Protein AF-A0AAE7LMY8-F1 (afdb_monomer_lite)

Radius of gyration: 18.82 Å; chains: 1; bounding box: 28×14×60 Å

Sequence (57 aa):
MKPFGIFYSVEGCTCSLCRSRGYRKNNAYDRSLRVSKHRARQQAKREIRSAVFSIDN

Structure (mmCIF, N/CA/C/O backbone):
data_AF-A0AAE7LMY8-F1
#
_entry.id   AF-A0AAE7LMY8-F1
#
loop_
_atom_site.group_PDB
_atom_site.id
_atom_site.type_symbol
_atom_site.label_atom_id
_atom_site.label_alt_id
_atom_site.label_comp_id
_atom_site.label_asym_id
_atom_site.label_entity_id
_atom_site.label_seq_id
_atom_site.pdbx_PDB_ins_code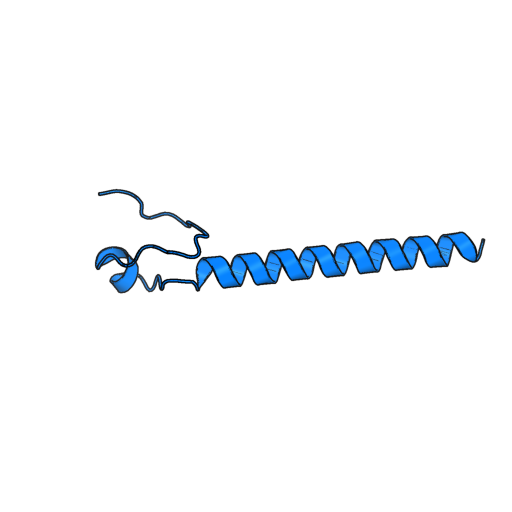
_atom_site.Cartn_x
_atom_site.Cartn_y
_atom_site.Cartn_z
_atom_site.occupancy
_atom_site.B_iso_or_equiv
_atom_site.auth_seq_id
_atom_site.auth_comp_id
_atom_site.auth_asym_id
_atom_site.auth_atom_id
_atom_site.pdbx_PDB_model_num
ATOM 1 N N . MET A 1 1 ? 1.747 6.090 -28.614 1.00 59.66 1 MET A N 1
ATOM 2 C CA . MET A 1 1 ? 2.188 5.271 -27.463 1.00 59.66 1 MET A CA 1
ATOM 3 C C . MET A 1 1 ? 2.197 6.142 -26.210 1.00 59.66 1 MET A C 1
ATOM 5 O O . MET A 1 1 ? 3.002 7.056 -26.117 1.00 59.66 1 MET A O 1
ATOM 9 N N . LYS A 1 2 ? 1.257 5.928 -25.290 1.00 47.75 2 LYS A N 1
ATOM 10 C CA . LYS A 1 2 ? 1.203 6.546 -23.952 1.00 47.75 2 LYS A CA 1
ATOM 11 C C . LYS A 1 2 ? 0.619 5.490 -22.999 1.00 47.75 2 LYS A C 1
ATOM 13 O O . LYS A 1 2 ? -0.225 4.737 -23.477 1.00 47.75 2 LYS A O 1
ATOM 18 N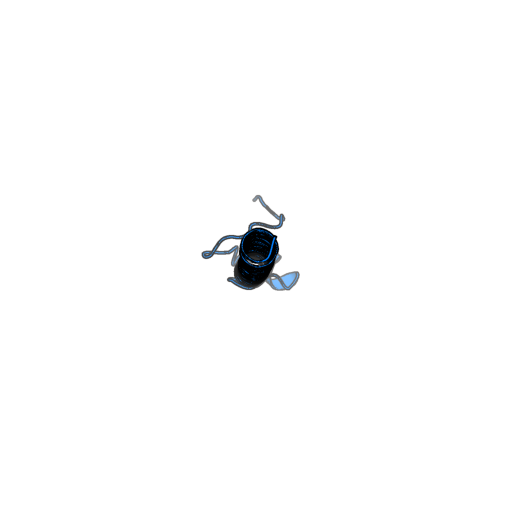 N . PRO A 1 3 ? 0.997 5.416 -21.712 1.00 53.47 3 PRO A N 1
ATOM 19 C CA . PRO A 1 3 ? 1.792 6.372 -20.946 1.00 53.47 3 PRO A CA 1
ATOM 20 C C . PRO A 1 3 ? 3.097 5.816 -20.344 1.00 53.47 3 PRO A C 1
ATOM 22 O O . PRO A 1 3 ? 3.225 4.648 -19.984 1.00 53.47 3 PRO A O 1
ATOM 25 N N . PHE A 1 4 ? 4.027 6.754 -20.161 1.00 59.88 4 PHE A N 1
ATOM 26 C CA . PHE A 1 4 ? 5.058 6.753 -19.132 1.00 59.88 4 PHE A CA 1
ATOM 27 C C . PHE A 1 4 ? 4.494 7.575 -17.963 1.00 59.88 4 PHE A C 1
ATOM 29 O O . PHE A 1 4 ? 4.238 8.766 -18.116 1.00 59.88 4 PHE A O 1
ATOM 36 N N . GLY A 1 5 ? 4.198 6.930 -16.842 1.00 55.34 5 GLY A N 1
ATOM 37 C CA . GLY A 1 5 ? 3.490 7.525 -15.711 1.00 55.34 5 GLY A CA 1
ATOM 38 C C . GLY A 1 5 ? 3.207 6.444 -14.679 1.00 55.34 5 GLY A C 1
ATOM 39 O O . GLY A 1 5 ? 3.088 5.272 -15.027 1.00 55.34 5 GLY A O 1
ATOM 40 N N . ILE A 1 6 ? 3.192 6.813 -13.404 1.00 55.66 6 ILE A N 1
ATOM 41 C CA . ILE A 1 6 ? 3.123 5.879 -12.279 1.00 55.66 6 ILE A CA 1
ATOM 42 C C . ILE A 1 6 ? 1.693 5.326 -12.191 1.00 55.66 6 ILE A C 1
ATOM 44 O O . ILE A 1 6 ? 0.864 5.836 -11.447 1.00 55.66 6 ILE A O 1
ATOM 48 N N . PHE A 1 7 ? 1.384 4.300 -12.983 1.00 59.84 7 PHE A N 1
ATOM 49 C CA . PHE A 1 7 ? 0.124 3.573 -12.869 1.00 59.84 7 PHE A CA 1
ATOM 50 C C . PHE A 1 7 ? 0.306 2.435 -11.869 1.00 59.84 7 PHE A C 1
ATOM 52 O O . PHE A 1 7 ? 1.053 1.483 -12.098 1.00 59.84 7 PHE A O 1
ATOM 59 N N . TYR A 1 8 ? -0.377 2.553 -10.734 1.00 60.66 8 TYR A N 1
ATOM 60 C CA . TYR A 1 8 ? -0.515 1.485 -9.754 1.00 60.66 8 TYR A CA 1
ATOM 61 C C . TYR A 1 8 ? -1.566 0.494 -10.266 1.00 60.66 8 TYR A C 1
ATOM 63 O O . TYR A 1 8 ? -2.696 0.488 -9.790 1.00 60.66 8 TYR A O 1
ATOM 71 N N . SER A 1 9 ? -1.227 -0.315 -11.271 1.00 65.06 9 SER A N 1
ATOM 72 C CA . SER A 1 9 ? -2.096 -1.401 -11.738 1.00 65.06 9 SER A CA 1
ATOM 73 C C . SER A 1 9 ? -1.453 -2.764 -11.499 1.00 65.06 9 SER A C 1
ATOM 75 O O . SER A 1 9 ? -0.234 -2.919 -11.606 1.00 65.06 9 SER A O 1
ATOM 77 N N . VAL A 1 10 ? -2.295 -3.754 -11.189 1.00 61.97 10 VAL A N 1
ATOM 78 C CA . VAL A 1 10 ? -1.908 -5.174 -11.090 1.00 61.97 10 VAL A CA 1
ATOM 79 C C . VAL A 1 10 ? -1.370 -5.671 -12.434 1.00 61.97 10 VAL A C 1
ATOM 81 O O . VAL A 1 10 ? -0.448 -6.473 -12.511 1.00 61.97 10 VAL A O 1
ATOM 84 N N . GLU A 1 11 ? -1.915 -5.173 -13.539 1.00 67.81 11 GLU A N 1
ATOM 85 C CA . GLU A 1 11 ? -1.469 -5.616 -14.857 1.00 67.81 11 GLU A CA 1
ATOM 86 C C . GLU A 1 11 ? -0.134 -4.983 -15.273 1.00 67.81 11 GLU A C 1
ATOM 88 O O . GLU A 1 11 ? 0.651 -5.618 -15.982 1.00 67.81 11 GLU A O 1
ATOM 93 N N . GLY A 1 12 ? 0.182 -3.794 -14.744 1.00 65.88 12 GLY A N 1
ATOM 94 C CA . GLY A 1 12 ? 1.375 -3.018 -15.074 1.00 65.88 12 GLY A CA 1
ATOM 95 C C . GLY A 1 12 ? 1.482 -2.674 -16.566 1.00 65.88 12 GLY A C 1
ATOM 96 O O . GLY A 1 12 ? 0.633 -3.022 -17.377 1.00 65.88 12 GLY A O 1
ATOM 97 N N . CYS A 1 13 ? 2.562 -1.991 -16.949 1.00 70.88 13 CYS A N 1
ATOM 98 C CA . CYS A 1 13 ? 2.960 -1.876 -18.352 1.00 70.88 13 CYS A CA 1
ATOM 99 C C . CYS A 1 13 ? 4.198 -2.746 -18.584 1.00 70.88 13 CYS A C 1
ATOM 101 O O . CYS A 1 13 ? 5.199 -2.611 -17.877 1.00 70.88 13 CYS A O 1
ATOM 103 N N . THR A 1 14 ? 4.134 -3.648 -19.562 1.00 72.19 14 THR A N 1
ATOM 104 C CA . THR A 1 14 ? 5.217 -4.588 -19.899 1.00 72.19 14 THR A CA 1
ATOM 105 C C . THR A 1 14 ? 5.982 -4.199 -21.163 1.00 72.19 14 THR A C 1
ATOM 107 O O . THR A 1 14 ? 6.840 -4.963 -21.607 1.00 72.19 14 THR A O 1
ATOM 110 N N . CYS A 1 15 ? 5.717 -3.019 -21.736 1.00 78.31 15 CYS A N 1
ATOM 111 C CA . CYS A 1 15 ? 6.376 -2.584 -22.963 1.00 78.31 15 CYS A CA 1
ATOM 112 C C . CYS A 1 15 ? 7.898 -2.434 -22.776 1.00 78.31 15 CYS A C 1
ATOM 114 O O . CYS A 1 15 ? 8.395 -2.188 -21.670 1.00 78.31 15 CYS A O 1
ATOM 116 N N . SER A 1 16 ? 8.646 -2.563 -23.874 1.00 79.12 16 SER A N 1
ATOM 117 C CA . SER A 1 16 ? 10.115 -2.490 -23.896 1.00 79.12 16 SER A CA 1
ATOM 118 C C . SER A 1 16 ? 10.661 -1.216 -23.237 1.00 79.12 16 SER A C 1
ATOM 120 O O . SER A 1 16 ? 11.627 -1.284 -22.480 1.00 79.12 16 SER A O 1
ATOM 122 N N . LEU A 1 17 ? 9.992 -0.078 -23.443 1.00 78.00 17 LEU A N 1
ATOM 123 C CA . LEU A 1 17 ? 10.351 1.210 -22.843 1.00 78.00 17 LEU A CA 1
ATOM 124 C C . LEU A 1 17 ? 10.174 1.244 -21.313 1.00 78.00 17 LEU A C 1
ATOM 126 O O . LEU A 1 17 ? 10.992 1.825 -20.602 1.00 78.00 17 LEU A O 1
ATOM 130 N N . CYS A 1 18 ? 9.114 0.633 -20.779 1.00 75.75 18 CYS A N 1
ATOM 131 C CA . CYS A 1 18 ? 8.915 0.540 -19.331 1.00 75.75 18 CYS A CA 1
ATOM 132 C C . CYS A 1 18 ? 9.971 -0.372 -18.695 1.00 75.75 18 CYS A C 1
ATOM 134 O O . CYS A 1 18 ? 10.553 -0.015 -17.668 1.00 75.75 18 CYS A O 1
ATOM 136 N N . ARG A 1 19 ? 10.290 -1.496 -19.348 1.00 74.56 19 ARG A N 1
ATOM 137 C CA . ARG A 1 19 ? 11.323 -2.430 -18.880 1.00 74.56 19 ARG A CA 1
ATOM 138 C C . ARG A 1 19 ? 12.724 -1.817 -18.896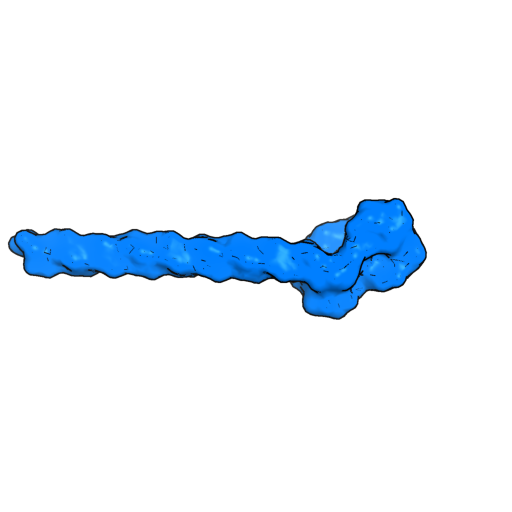 1.00 74.56 19 ARG A C 1
ATOM 140 O O . ARG A 1 19 ? 13.452 -2.003 -17.924 1.00 74.56 19 ARG A O 1
ATOM 147 N N . SER A 1 20 ? 13.094 -1.069 -19.941 1.00 79.44 20 SER A N 1
ATOM 148 C CA . SER A 1 20 ? 14.416 -0.422 -20.037 1.00 79.44 20 SER A CA 1
ATOM 149 C C . SER A 1 20 ? 14.640 0.637 -18.956 1.00 79.44 20 SER A C 1
ATOM 151 O O . SER A 1 20 ? 15.767 0.860 -18.530 1.00 79.44 20 SER A O 1
ATOM 153 N N . ARG A 1 21 ? 13.563 1.243 -18.450 1.00 74.44 21 ARG A N 1
ATOM 154 C CA . ARG A 1 21 ? 13.599 2.216 -17.349 1.00 74.44 21 ARG A CA 1
ATOM 155 C C . ARG A 1 21 ? 13.388 1.592 -15.964 1.00 74.44 21 ARG A C 1
ATOM 157 O O . ARG A 1 21 ? 13.141 2.313 -15.003 1.00 74.44 21 ARG A O 1
ATOM 164 N N . GLY A 1 22 ? 13.462 0.264 -15.849 1.00 72.56 22 GLY A N 1
ATOM 165 C CA . GLY A 1 22 ? 13.387 -0.452 -14.572 1.00 72.56 22 GLY A CA 1
ATOM 166 C C . GLY A 1 22 ? 11.975 -0.638 -14.006 1.00 72.56 22 GLY A C 1
ATOM 167 O O . GLY A 1 22 ? 11.826 -1.203 -12.921 1.00 72.56 22 GLY A O 1
ATOM 168 N N . TYR A 1 23 ? 10.925 -0.229 -14.728 1.00 69.06 23 TYR A N 1
ATOM 169 C CA . TYR A 1 23 ? 9.550 -0.520 -14.326 1.00 69.06 23 TYR A CA 1
ATOM 170 C C . TYR A 1 23 ? 9.239 -1.994 -14.595 1.00 69.06 23 TYR A C 1
ATOM 172 O O . TYR A 1 23 ? 9.325 -2.481 -15.724 1.00 69.06 23 TYR A O 1
ATOM 180 N N . ARG A 1 24 ? 8.862 -2.712 -13.535 1.00 66.19 24 ARG A N 1
ATOM 181 C CA . ARG A 1 24 ? 8.395 -4.100 -13.600 1.00 66.19 24 ARG A CA 1
ATOM 182 C C . ARG A 1 24 ? 6.920 -4.165 -13.219 1.00 66.19 24 ARG A C 1
ATOM 184 O O . ARG A 1 24 ? 6.465 -3.399 -12.366 1.00 66.19 24 ARG A O 1
ATOM 191 N N . LYS A 1 25 ? 6.198 -5.102 -13.840 1.00 67.50 25 LYS A N 1
ATOM 192 C CA . LYS A 1 25 ? 4.828 -5.480 -13.467 1.00 67.50 25 LYS A CA 1
ATOM 193 C C . LYS A 1 25 ? 4.752 -5.716 -11.949 1.00 67.50 25 LYS A C 1
ATOM 195 O O . LYS A 1 25 ? 5.710 -6.225 -11.371 1.00 67.50 25 LYS A O 1
ATOM 200 N N . ASN A 1 26 ? 3.652 -5.312 -11.317 1.00 65.38 26 ASN A N 1
ATOM 201 C CA . ASN A 1 26 ? 3.368 -5.423 -9.875 1.00 65.38 26 ASN A CA 1
ATOM 202 C C . ASN A 1 26 ? 4.192 -4.552 -8.910 1.00 65.38 26 ASN A C 1
ATOM 204 O O . ASN A 1 26 ? 3.643 -4.130 -7.901 1.00 65.38 26 ASN A O 1
ATOM 208 N N . ASN A 1 27 ? 5.447 -4.184 -9.196 1.00 70.25 27 ASN A N 1
ATOM 209 C CA . ASN A 1 27 ? 6.302 -3.504 -8.202 1.00 70.25 27 ASN A CA 1
ATOM 210 C C . ASN A 1 27 ? 5.704 -2.205 -7.629 1.00 70.25 27 ASN A C 1
ATOM 212 O O . ASN A 1 27 ? 5.729 -1.979 -6.417 1.00 70.25 27 ASN A O 1
ATOM 216 N N . ALA A 1 28 ? 5.177 -1.333 -8.494 1.00 69.75 28 ALA A N 1
ATOM 217 C CA . ALA A 1 28 ? 4.559 -0.084 -8.055 1.00 69.75 28 ALA A CA 1
ATOM 218 C C . ALA A 1 28 ? 3.252 -0.351 -7.293 1.00 69.75 28 ALA A C 1
ATOM 220 O O . ALA A 1 28 ? 3.044 0.210 -6.215 1.00 69.75 28 ALA A O 1
ATOM 221 N N . TYR A 1 29 ? 2.410 -1.245 -7.821 1.00 72.88 29 TYR A N 1
ATOM 222 C CA . TYR A 1 29 ? 1.145 -1.642 -7.208 1.00 72.88 29 TYR A CA 1
ATOM 223 C C . TYR A 1 29 ? 1.357 -2.243 -5.813 1.00 72.88 29 TYR A C 1
ATOM 225 O O . TYR A 1 29 ? 0.814 -1.727 -4.839 1.00 72.88 29 TYR A O 1
ATOM 233 N N . ASP A 1 30 ? 2.251 -3.219 -5.669 1.00 76.94 30 ASP A N 1
ATOM 234 C CA . ASP A 1 30 ? 2.569 -3.863 -4.392 1.00 76.94 30 ASP A CA 1
ATOM 235 C C . ASP A 1 30 ? 3.133 -2.877 -3.370 1.00 76.94 30 ASP A C 1
ATOM 237 O O . ASP A 1 30 ? 2.842 -2.961 -2.172 1.00 76.94 30 ASP A O 1
ATOM 241 N N . ARG A 1 31 ? 3.942 -1.909 -3.818 1.00 79.00 31 ARG A N 1
ATOM 242 C CA . ARG A 1 31 ? 4.431 -0.830 -2.954 1.00 79.00 31 ARG A CA 1
ATOM 243 C C . ARG A 1 31 ? 3.276 0.043 -2.463 1.00 79.00 31 ARG A C 1
ATOM 245 O O . ARG A 1 31 ? 3.188 0.285 -1.260 1.00 79.00 31 ARG A O 1
ATOM 252 N N . SER A 1 32 ? 2.383 0.481 -3.352 1.00 79.19 32 SER A N 1
ATOM 253 C CA . SER A 1 32 ? 1.207 1.276 -2.964 1.00 79.19 32 SER A CA 1
ATOM 254 C C . SER A 1 32 ? 0.266 0.510 -2.034 1.00 79.19 32 SER A C 1
ATOM 256 O O . SER A 1 32 ? -0.181 1.060 -1.027 1.00 79.19 32 SER A O 1
ATOM 258 N N . LEU A 1 33 ? 0.051 -0.782 -2.291 1.00 84.00 33 LEU A N 1
ATOM 259 C CA . LEU A 1 33 ? -0.778 -1.652 -1.468 1.00 84.00 33 LEU A CA 1
ATOM 260 C C . LEU A 1 33 ? -0.184 -1.820 -0.066 1.00 84.00 33 LEU A C 1
ATOM 262 O O . LEU A 1 33 ? -0.909 -1.725 0.925 1.00 84.00 33 LEU A O 1
ATOM 266 N N . ARG A 1 34 ? 1.138 -2.013 0.046 1.00 86.06 34 ARG A N 1
ATOM 267 C CA . ARG A 1 34 ? 1.833 -2.067 1.344 1.00 86.06 34 ARG A CA 1
ATOM 268 C C . ARG A 1 34 ? 1.671 -0.773 2.134 1.00 86.06 34 ARG A C 1
ATOM 270 O O . ARG A 1 34 ? 1.357 -0.835 3.321 1.00 86.06 34 ARG A O 1
ATOM 277 N N . VAL A 1 35 ? 1.844 0.380 1.487 1.00 87.50 35 VAL A N 1
ATOM 278 C CA . VAL A 1 35 ? 1.664 1.693 2.129 1.00 87.50 35 VAL A CA 1
ATOM 279 C C . VAL A 1 35 ? 0.216 1.889 2.580 1.00 87.50 35 VAL A C 1
ATOM 281 O O . VAL A 1 35 ? -0.011 2.291 3.719 1.00 87.50 35 VAL A O 1
ATOM 284 N N . SER A 1 36 ? -0.760 1.550 1.735 1.00 87.69 36 SER A N 1
ATOM 285 C CA . SER A 1 36 ? -2.188 1.637 2.062 1.00 87.69 36 SER A CA 1
ATOM 286 C C . SER A 1 36 ? -2.544 0.773 3.277 1.00 87.69 36 SER A C 1
ATOM 288 O O . SER A 1 36 ? -3.059 1.278 4.276 1.00 87.69 36 SER A O 1
ATOM 290 N N . LYS A 1 37 ? -2.142 -0.506 3.270 1.00 92.38 37 LYS A N 1
ATOM 291 C CA . LYS A 1 37 ? -2.333 -1.421 4.409 1.00 92.38 37 LYS A CA 1
ATOM 292 C C . LYS A 1 37 ? -1.646 -0.919 5.681 1.00 92.38 37 LYS A C 1
ATOM 294 O O . LYS A 1 37 ? -2.172 -1.104 6.774 1.00 92.38 37 LYS A O 1
ATOM 299 N N . HIS A 1 38 ? -0.461 -0.316 5.571 1.00 94.44 38 HIS A N 1
ATOM 300 C CA . HIS A 1 38 ? 0.225 0.263 6.726 1.00 94.44 38 HIS A CA 1
ATOM 301 C C . HIS A 1 38 ? -0.559 1.440 7.315 1.00 94.44 38 HIS A C 1
ATOM 303 O O . HIS A 1 38 ? -0.762 1.481 8.526 1.00 94.44 38 HIS A O 1
ATOM 309 N N . ARG A 1 39 ? -1.052 2.359 6.474 1.00 94.50 39 ARG A N 1
ATOM 310 C CA . ARG A 1 39 ? -1.882 3.490 6.918 1.00 94.50 39 ARG A CA 1
ATOM 311 C C . ARG A 1 39 ? -3.153 3.018 7.621 1.00 94.50 39 ARG A C 1
ATOM 313 O O . ARG A 1 39 ? -3.416 3.483 8.723 1.00 94.50 39 ARG A O 1
ATOM 320 N N . ALA A 1 40 ? -3.866 2.048 7.045 1.00 93.69 40 ALA A N 1
ATOM 321 C CA . ALA A 1 40 ? -5.061 1.465 7.658 1.00 93.69 40 ALA A CA 1
ATOM 322 C C . ALA A 1 40 ? -4.767 0.872 9.048 1.00 93.69 40 ALA A C 1
ATOM 324 O O . ALA A 1 40 ? -5.497 1.125 10.000 1.00 93.69 40 ALA A O 1
ATOM 325 N N . ARG A 1 41 ? -3.641 0.160 9.203 1.00 95.38 41 ARG A N 1
ATOM 326 C CA . ARG A 1 41 ? -3.206 -0.362 10.509 1.00 95.38 41 ARG A CA 1
ATOM 327 C C . ARG A 1 41 ? -2.902 0.736 11.525 1.00 95.38 41 ARG A C 1
ATOM 329 O O . ARG A 1 41 ? -3.271 0.598 12.686 1.00 95.38 41 ARG A O 1
ATOM 336 N N . GLN A 1 42 ? -2.223 1.808 11.116 1.00 97.00 42 GLN A N 1
ATOM 337 C CA . GLN A 1 42 ? -1.940 2.926 12.023 1.00 97.00 42 GLN A CA 1
ATOM 338 C C . GLN A 1 42 ? -3.216 3.652 12.442 1.00 97.00 42 GLN A C 1
ATOM 340 O O . GLN A 1 42 ? -3.327 4.054 13.596 1.00 97.00 42 GLN A O 1
ATOM 345 N N . GLN A 1 43 ? -4.176 3.787 11.528 1.00 96.06 43 GLN A N 1
ATOM 346 C CA . GLN A 1 43 ? -5.471 4.382 11.820 1.00 96.06 43 GLN A CA 1
ATOM 347 C C . GLN A 1 43 ? -6.255 3.535 12.831 1.00 96.06 43 GLN A C 1
ATOM 349 O O . GLN A 1 43 ? -6.587 4.039 13.899 1.00 96.06 43 GLN A O 1
ATOM 354 N N . ALA A 1 44 ? -6.401 2.231 12.582 1.00 95.06 44 ALA A N 1
ATOM 355 C CA . ALA A 1 44 ? -7.055 1.315 13.518 1.00 95.06 44 ALA A CA 1
ATOM 356 C C . ALA A 1 44 ? -6.381 1.315 14.904 1.00 95.06 44 ALA A C 1
ATOM 358 O O . ALA A 1 44 ? -7.041 1.322 15.937 1.00 95.06 44 ALA A O 1
ATOM 359 N N . LYS A 1 45 ? -5.042 1.379 14.954 1.00 95.56 45 LYS A N 1
ATOM 360 C CA . LYS A 1 45 ? -4.300 1.483 16.220 1.00 95.56 45 LYS A CA 1
ATOM 361 C C . LYS A 1 45 ? -4.628 2.766 16.990 1.00 95.56 45 LYS A C 1
ATOM 363 O O . LYS A 1 45 ? -4.660 2.738 18.218 1.00 95.56 45 LYS A O 1
ATOM 368 N N . ARG A 1 46 ? -4.816 3.892 16.294 1.00 95.12 46 ARG A N 1
ATOM 369 C CA . ARG A 1 46 ? -5.211 5.166 16.915 1.00 95.12 46 ARG A CA 1
ATOM 370 C C . ARG A 1 46 ? -6.633 5.089 17.457 1.00 95.12 46 ARG A C 1
ATOM 372 O O . ARG A 1 46 ? -6.830 5.486 18.595 1.00 95.12 46 ARG A O 1
ATOM 379 N N . GLU A 1 47 ? -7.557 4.523 16.688 1.00 94.56 47 GLU A N 1
ATOM 380 C CA . GLU A 1 47 ? -8.963 4.347 17.078 1.00 94.56 47 GLU A CA 1
ATOM 381 C C . GLU A 1 47 ? -9.115 3.451 18.311 1.00 94.56 47 GLU A C 1
ATOM 383 O O . GLU A 1 47 ? -9.817 3.805 19.254 1.00 94.56 47 GLU A O 1
ATOM 388 N N . ILE A 1 48 ? -8.389 2.329 18.357 1.00 93.50 48 ILE A N 1
ATOM 389 C CA . ILE A 1 48 ? -8.365 1.451 19.536 1.00 93.50 48 ILE A CA 1
ATOM 390 C C . ILE A 1 48 ? -7.818 2.204 20.749 1.00 93.50 48 ILE A C 1
ATOM 392 O O . ILE A 1 48 ? -8.398 2.135 21.826 1.00 93.50 48 ILE A O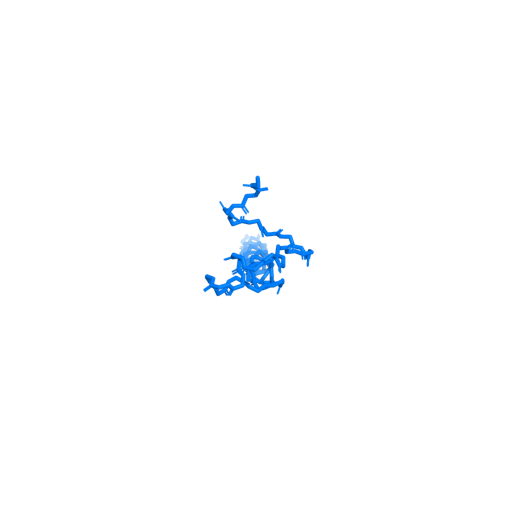 1
ATOM 396 N N . ARG A 1 49 ? -6.713 2.945 20.586 1.00 93.19 49 ARG A N 1
ATOM 397 C CA . ARG A 1 49 ? -6.148 3.740 21.683 1.00 93.19 49 ARG A CA 1
ATOM 398 C C . ARG A 1 49 ? -7.144 4.771 22.192 1.00 93.19 49 ARG A C 1
ATOM 400 O O . ARG A 1 49 ? -7.331 4.841 23.397 1.00 93.19 49 ARG A O 1
ATOM 407 N N . SER A 1 50 ? -7.776 5.540 21.304 1.00 91.81 50 SER A N 1
ATOM 408 C CA . SER A 1 50 ? -8.783 6.515 21.723 1.00 91.81 50 SER A CA 1
ATOM 409 C C . SER A 1 50 ? -9.933 5.844 22.459 1.00 91.81 50 SER A C 1
ATOM 411 O O . SER A 1 50 ? -10.291 6.334 23.518 1.00 91.81 50 SER A O 1
ATOM 413 N N . ALA A 1 51 ? -10.436 4.710 21.955 1.00 88.81 51 ALA A N 1
ATOM 414 C CA . ALA A 1 51 ? -11.529 3.973 22.582 1.00 88.81 51 ALA A CA 1
ATOM 415 C C . ALA A 1 51 ? -11.174 3.507 24.002 1.00 88.81 51 ALA A C 1
ATOM 417 O O . ALA A 1 51 ? -11.966 3.702 24.916 1.00 88.81 51 ALA A O 1
ATOM 418 N N . VAL A 1 52 ? -9.971 2.958 24.200 1.00 90.19 52 VAL A N 1
ATOM 419 C CA . VAL A 1 52 ? -9.479 2.544 25.526 1.00 90.19 5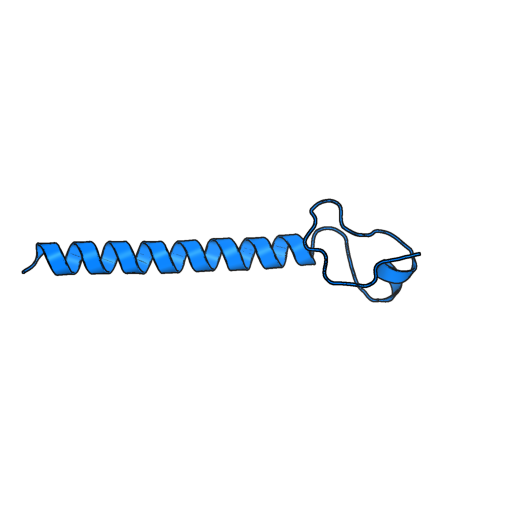2 VAL A CA 1
ATOM 420 C C . VAL A 1 52 ? -9.365 3.745 26.468 1.00 90.19 52 VAL A C 1
ATOM 422 O O . VAL A 1 52 ? -9.938 3.720 27.548 1.00 90.19 52 VAL A O 1
ATOM 425 N N . PHE A 1 53 ? -8.724 4.838 26.038 1.00 79.56 53 PHE A N 1
ATOM 426 C CA . PHE A 1 53 ? -8.591 6.039 26.874 1.00 79.56 53 PHE A CA 1
ATOM 427 C C . PHE A 1 53 ? -9.936 6.689 27.236 1.00 79.56 53 PHE A C 1
ATOM 429 O O . PHE A 1 53 ? -10.041 7.314 28.288 1.00 79.56 53 PHE A O 1
ATOM 436 N N . SER A 1 54 ? -10.956 6.563 26.384 1.00 71.38 54 SER A N 1
ATOM 437 C CA . SER A 1 54 ? -12.309 7.052 26.672 1.00 71.38 54 SER A CA 1
ATOM 438 C C . SER A 1 54 ? -13.143 6.131 27.566 1.00 71.38 54 SER A C 1
ATOM 440 O O . SER A 1 54 ? -14.174 6.574 28.046 1.00 71.38 54 SER A O 1
ATOM 442 N N . ILE A 1 55 ? -12.744 4.871 27.764 1.00 64.75 55 ILE A N 1
ATOM 443 C CA . ILE A 1 55 ? -13.417 3.945 28.694 1.00 64.75 55 ILE A CA 1
ATOM 444 C C . ILE A 1 55 ? -12.902 4.145 30.128 1.00 64.75 55 ILE A C 1
ATOM 446 O O . ILE A 1 55 ? -13.640 3.916 31.080 1.00 64.75 55 ILE A O 1
ATOM 450 N N . ASP A 1 56 ? -11.652 4.591 30.273 1.00 58.41 56 ASP A N 1
ATOM 451 C CA . ASP A 1 56 ? -10.993 4.781 31.570 1.00 58.41 56 ASP A CA 1
ATOM 452 C C . ASP A 1 56 ? -11.260 6.164 32.223 1.00 58.41 56 ASP A C 1
ATOM 454 O O . ASP A 1 56 ? -10.736 6.427 33.306 1.00 58.41 56 ASP A O 1
ATOM 458 N N . ASN A 1 57 ? -12.047 7.050 31.587 1.00 51.56 57 ASN A N 1
ATOM 459 C CA . ASN A 1 57 ? -12.516 8.337 32.143 1.00 51.56 57 ASN A CA 1
ATOM 460 C C . ASN A 1 57 ? -14.025 8.305 32.389 1.00 51.56 57 ASN A C 1
ATOM 462 O O . ASN A 1 57 ? -14.457 8.908 33.396 1.00 51.56 57 ASN A O 1
#

Foldseek 3Di:
DDDPDQDLDQQFDPDPVCVVVPNDRNPSVVVVVVVVVVVVVVVVVVVVVVVVVVVVD

Secondary structure (DSSP, 8-state):
----S----SS---SHHHHHTT--TT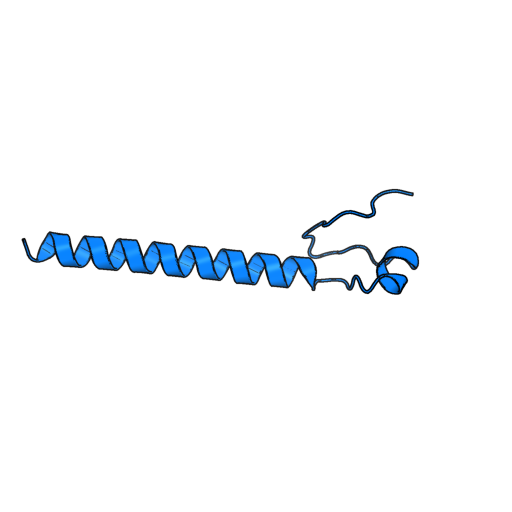HHHHHHHHHHHHHHHHHHHHHHHHHHHHH--

pLDDT: mean 76.43, std 13.78, range [47.75, 97.0]